Protein AF-A0AA37NYJ4-F1 (afdb_monomer)

pLDDT: mean 75.26, std 19.15, range [39.16, 95.5]

Structure (mmCIF, N/CA/C/O backbone):
data_AF-A0AA37NYJ4-F1
#
_entry.id   AF-A0AA37NYJ4-F1
#
loop_
_atom_site.group_PDB
_atom_site.id
_atom_site.type_symbol
_atom_site.label_atom_id
_atom_site.label_alt_id
_atom_site.label_comp_id
_atom_site.label_asym_id
_atom_site.label_entity_id
_atom_site.label_seq_id
_atom_site.pdbx_PDB_ins_code
_atom_site.Cartn_x
_atom_site.Cartn_y
_atom_site.Cartn_z
_atom_site.occupancy
_atom_site.B_iso_or_equiv
_atom_site.auth_seq_id
_atom_site.auth_comp_id
_atom_site.auth_asym_id
_atom_site.auth_atom_id
_atom_site.pdbx_PDB_model_num
ATOM 1 N N . MET A 1 1 ? 23.262 12.997 -16.314 1.00 51.94 1 MET A N 1
ATOM 2 C CA . MET A 1 1 ? 22.221 12.347 -15.480 1.00 51.94 1 MET A CA 1
ATOM 3 C C . MET A 1 1 ? 21.675 13.366 -14.491 1.00 51.94 1 MET A C 1
ATOM 5 O O . MET A 1 1 ? 22.466 14.098 -13.914 1.00 51.94 1 MET A O 1
ATOM 9 N N . ASN A 1 2 ? 20.353 13.44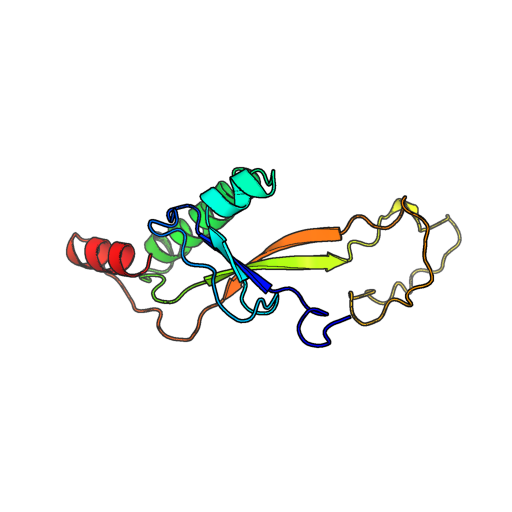4 -14.313 1.00 64.62 2 ASN A N 1
ATOM 10 C CA . ASN A 1 2 ? 19.724 14.353 -13.350 1.00 64.62 2 ASN A CA 1
ATOM 11 C C . ASN A 1 2 ? 19.997 13.866 -11.913 1.00 64.62 2 ASN A C 1
ATOM 13 O O . ASN A 1 2 ? 19.602 12.755 -11.557 1.00 64.62 2 ASN A O 1
ATOM 17 N N . GLN A 1 3 ? 20.651 14.690 -11.086 1.00 70.75 3 GLN A N 1
ATOM 18 C CA . GLN A 1 3 ? 21.013 14.352 -9.700 1.00 70.75 3 GLN A CA 1
ATOM 19 C C . GLN A 1 3 ? 19.789 14.006 -8.831 1.00 70.75 3 GLN A C 1
ATOM 21 O O . GLN A 1 3 ? 19.898 13.243 -7.865 1.00 70.75 3 GLN A O 1
ATOM 26 N N . LYS A 1 4 ? 18.603 14.521 -9.186 1.00 67.00 4 LYS A N 1
ATOM 27 C CA . LYS A 1 4 ? 17.348 14.225 -8.484 1.00 67.00 4 LYS A CA 1
ATOM 28 C C . LYS A 1 4 ? 16.942 12.748 -8.609 1.00 67.00 4 LYS A C 1
ATOM 30 O O . LYS A 1 4 ? 16.400 12.209 -7.654 1.00 67.00 4 LYS A O 1
ATOM 35 N N . ASN A 1 5 ? 17.326 12.061 -9.687 1.00 70.62 5 ASN A N 1
ATOM 36 C CA . ASN A 1 5 ? 16.879 10.696 -10.006 1.00 70.62 5 ASN A CA 1
ATOM 37 C C . ASN A 1 5 ? 17.902 9.603 -9.655 1.00 70.62 5 ASN A C 1
ATOM 39 O O . ASN A 1 5 ? 17.851 8.506 -10.201 1.00 70.62 5 ASN A O 1
ATOM 43 N N . ARG A 1 6 ? 18.855 9.895 -8.760 1.00 70.56 6 ARG A N 1
ATOM 44 C CA . ARG A 1 6 ? 19.792 8.881 -8.242 1.00 70.56 6 ARG A CA 1
ATOM 45 C C . ARG A 1 6 ? 19.153 7.911 -7.250 1.00 70.56 6 ARG A C 1
ATOM 47 O O . ARG A 1 6 ? 19.574 6.765 -7.180 1.00 70.56 6 ARG A O 1
ATOM 54 N N . ASN A 1 7 ? 18.147 8.384 -6.519 1.00 70.44 7 ASN A N 1
ATOM 55 C CA . ASN A 1 7 ? 17.373 7.591 -5.572 1.00 70.44 7 ASN A CA 1
ATOM 56 C C . ASN A 1 7 ? 15.952 7.458 -6.111 1.00 70.44 7 ASN A C 1
ATOM 58 O O . ASN A 1 7 ? 15.424 8.417 -6.681 1.00 70.44 7 ASN A O 1
ATOM 62 N N . CYS A 1 8 ? 15.365 6.279 -5.927 1.00 74.12 8 CYS A N 1
ATOM 63 C CA . CYS A 1 8 ? 14.021 5.963 -6.377 1.00 74.12 8 CYS A CA 1
ATOM 64 C C . CYS A 1 8 ? 13.147 5.612 -5.172 1.00 74.12 8 CYS A C 1
ATOM 66 O O . CYS A 1 8 ? 13.532 4.763 -4.371 1.00 74.12 8 CYS A O 1
ATOM 68 N N . LEU A 1 9 ? 12.007 6.281 -5.067 1.00 79.25 9 LEU A N 1
ATOM 69 C CA . LEU A 1 9 ? 10.918 6.034 -4.138 1.00 79.25 9 LEU A CA 1
ATOM 70 C C . LEU A 1 9 ? 9.645 6.026 -4.988 1.00 79.25 9 LEU A C 1
ATOM 72 O O . LEU A 1 9 ? 9.204 7.077 -5.469 1.00 79.25 9 LEU A O 1
ATOM 76 N N . LEU A 1 10 ? 9.134 4.826 -5.268 1.00 87.31 10 LEU A N 1
ATOM 77 C CA . LEU A 1 10 ? 7.903 4.661 -6.037 1.00 87.31 10 LEU A CA 1
ATOM 78 C C . LEU A 1 10 ? 6.763 4.343 -5.088 1.00 87.31 10 LEU A C 1
ATOM 80 O O . LEU A 1 10 ? 6.837 3.325 -4.405 1.00 87.31 10 LEU A O 1
ATOM 84 N N . ARG A 1 11 ? 5.702 5.137 -5.144 1.00 90.25 11 ARG A N 1
ATOM 85 C CA . ARG A 1 11 ? 4.509 4.953 -4.329 1.00 90.25 11 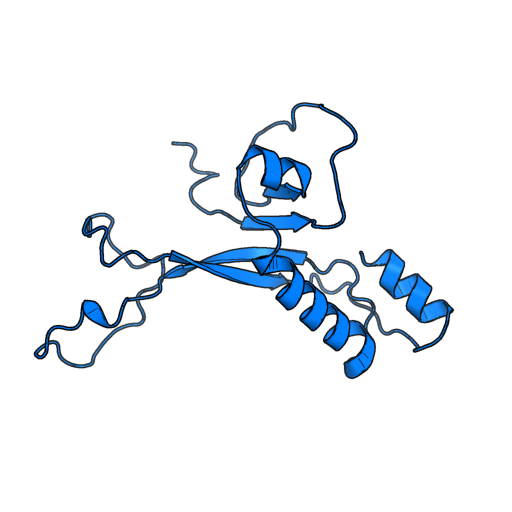ARG A CA 1
ATOM 86 C C . ARG A 1 11 ? 3.457 4.156 -5.072 1.00 90.25 11 ARG A C 1
ATOM 88 O O . ARG A 1 11 ? 3.043 4.536 -6.166 1.00 90.25 11 ARG A O 1
ATOM 95 N N . ILE A 1 12 ? 3.033 3.043 -4.498 1.00 91.88 12 ILE A N 1
ATOM 96 C CA . ILE A 1 12 ? 2.168 2.062 -5.143 1.00 91.88 12 ILE A CA 1
ATOM 97 C C . ILE A 1 12 ? 0.703 2.447 -4.954 1.00 91.88 12 ILE A C 1
ATOM 99 O O . ILE A 1 12 ? 0.224 2.577 -3.831 1.00 91.88 12 ILE A O 1
ATOM 103 N N . TYR A 1 13 ? -0.041 2.518 -6.058 1.00 91.56 13 TYR A N 1
ATOM 104 C CA . TYR A 1 13 ? -1.489 2.716 -6.034 1.00 91.56 13 TYR A CA 1
ATOM 105 C C . TYR A 1 13 ? -2.206 1.672 -6.896 1.00 91.56 13 TYR A C 1
ATOM 107 O O . TYR A 1 13 ? -2.455 1.889 -8.083 1.00 91.56 13 TYR A O 1
ATOM 115 N N . LEU A 1 14 ? -2.579 0.543 -6.286 1.00 90.81 14 LEU A N 1
ATOM 116 C CA . LEU A 1 14 ? -3.251 -0.562 -6.989 1.00 90.81 14 LEU A CA 1
ATOM 117 C C . LEU A 1 14 ? -4.727 -0.272 -7.310 1.00 90.81 14 LEU A C 1
ATOM 119 O O . LEU A 1 14 ? -5.253 -0.787 -8.292 1.00 90.81 14 LEU A O 1
ATOM 123 N N . GLY A 1 15 ? -5.390 0.575 -6.515 1.00 87.81 15 GLY A N 1
ATOM 124 C CA . GLY A 1 15 ? -6.793 0.967 -6.716 1.00 87.81 15 GLY A CA 1
ATOM 125 C C . GLY A 1 15 ? -6.995 2.197 -7.606 1.00 87.81 15 GLY A C 1
ATOM 126 O O . GLY A 1 15 ? -8.130 2.545 -7.931 1.00 87.81 15 GLY A O 1
ATOM 127 N N . ARG A 1 16 ? -5.914 2.878 -8.012 1.00 88.19 16 ARG A N 1
ATOM 128 C CA . ARG A 1 16 ? -5.984 4.128 -8.780 1.00 88.19 16 ARG A CA 1
ATOM 129 C C . ARG A 1 16 ? -5.563 3.890 -10.225 1.00 88.19 16 ARG A C 1
ATOM 131 O O . ARG A 1 16 ? -4.494 3.347 -10.496 1.00 88.19 16 ARG A O 1
ATOM 138 N N . ARG A 1 17 ? -6.381 4.384 -11.153 1.00 89.88 17 ARG A N 1
ATOM 139 C CA . ARG A 1 17 ? -6.023 4.592 -12.560 1.00 89.88 17 ARG A CA 1
ATOM 140 C C . ARG A 1 17 ? -6.108 6.081 -12.859 1.00 89.88 17 ARG A C 1
ATOM 142 O O . ARG A 1 17 ? -7.038 6.745 -12.399 1.00 89.88 17 ARG A O 1
ATOM 149 N N . ARG A 1 18 ? -5.146 6.622 -13.605 1.00 82.69 18 ARG A N 1
ATOM 150 C CA . ARG A 1 18 ? -5.211 8.030 -14.024 1.00 82.69 18 ARG A CA 1
ATOM 151 C C . ARG A 1 18 ? -6.424 8.254 -14.928 1.00 82.69 18 ARG A C 1
ATOM 153 O O . ARG A 1 18 ? -6.625 7.534 -15.898 1.00 82.69 18 ARG A O 1
ATOM 160 N N . THR A 1 19 ? -7.215 9.276 -14.616 1.00 70.69 19 THR A N 1
ATOM 161 C CA . THR A 1 19 ? -8.379 9.690 -15.418 1.00 70.69 19 THR A CA 1
ATOM 162 C C . THR A 1 19 ? -8.024 10.729 -16.483 1.00 70.69 19 THR A C 1
ATOM 164 O O . THR A 1 19 ? -8.774 10.903 -17.437 1.00 70.69 19 THR A O 1
ATOM 167 N N . ASN A 1 20 ? -6.869 11.396 -16.355 1.00 62.97 20 ASN A N 1
ATOM 168 C CA . ASN A 1 20 ? -6.410 12.446 -17.262 1.00 62.97 20 ASN A CA 1
ATOM 169 C C . ASN A 1 20 ? -5.005 12.146 -17.806 1.00 62.97 20 ASN A C 1
ATOM 171 O O . ASN A 1 20 ? -4.073 11.927 -17.037 1.00 62.97 20 ASN A O 1
ATOM 175 N N . ASN A 1 21 ? -4.827 12.269 -19.124 1.00 61.88 21 ASN A N 1
ATOM 176 C CA . ASN A 1 21 ? -3.539 12.130 -19.826 1.00 61.88 21 ASN A CA 1
ATOM 177 C C . ASN A 1 21 ? -2.642 13.379 -19.719 1.00 61.88 21 ASN A C 1
ATOM 179 O O . ASN A 1 21 ? -1.807 13.620 -20.591 1.00 61.88 21 ASN A O 1
ATOM 183 N N . ARG A 1 22 ? -2.834 14.231 -18.702 1.00 59.22 22 ARG A N 1
ATOM 184 C CA . ARG A 1 22 ? -1.969 15.405 -18.540 1.00 59.22 22 ARG A CA 1
ATOM 185 C C . ARG A 1 22 ? -0.554 14.923 -18.248 1.00 59.22 22 ARG A C 1
ATOM 187 O O . ARG A 1 22 ? -0.347 14.085 -17.376 1.00 59.22 22 ARG A O 1
ATOM 194 N N . VAL A 1 23 ? 0.399 15.460 -19.001 1.00 57.59 23 VAL A N 1
ATOM 195 C CA . VAL A 1 23 ? 1.823 15.244 -18.765 1.00 57.59 23 VAL A CA 1
ATOM 196 C C . VAL A 1 23 ? 2.125 15.825 -17.383 1.00 57.59 23 VAL A C 1
ATOM 198 O O . VAL A 1 23 ? 2.031 17.036 -17.185 1.00 57.59 23 VAL A O 1
ATOM 201 N N . GLU A 1 24 ? 2.375 14.947 -16.410 1.00 63.88 24 GLU A N 1
ATOM 202 C CA . GLU A 1 24 ? 2.931 15.319 -15.105 1.00 63.88 24 GLU A CA 1
ATOM 203 C C . GLU A 1 24 ? 4.197 16.154 -15.362 1.00 63.88 24 GLU A C 1
ATOM 205 O O . GLU A 1 24 ? 4.930 15.840 -16.294 1.00 63.88 24 GLU A O 1
ATOM 210 N N . GLY A 1 25 ? 4.400 17.242 -14.608 1.00 66.69 25 GLY A N 1
ATOM 211 C CA . GLY A 1 25 ? 5.446 18.245 -14.856 1.00 66.69 25 GLY A CA 1
ATOM 212 C C . GLY A 1 25 ? 6.884 17.710 -14.761 1.00 66.69 25 GLY A C 1
ATOM 213 O O . GLY A 1 25 ? 7.294 16.810 -15.486 1.00 66.69 25 GLY A O 1
ATOM 214 N N . ASP A 1 26 ? 7.706 18.284 -13.886 1.00 69.31 26 ASP A N 1
ATOM 215 C CA . ASP A 1 26 ? 9.085 17.812 -13.727 1.00 69.31 26 ASP A CA 1
ATOM 216 C C . ASP A 1 26 ? 9.115 16.371 -13.184 1.00 69.31 26 ASP A C 1
ATOM 218 O O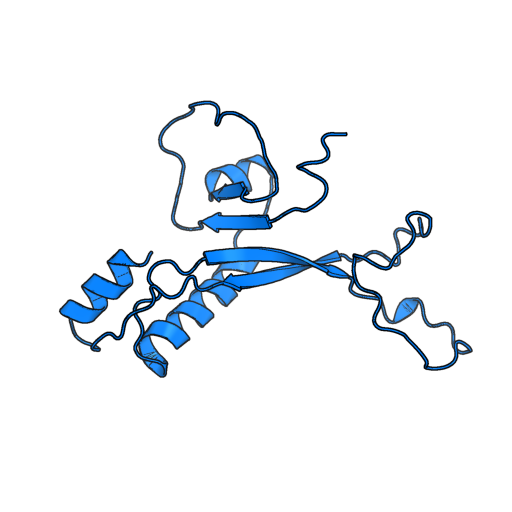 . ASP A 1 26 ? 8.794 16.112 -12.023 1.00 69.31 26 ASP A O 1
ATOM 222 N N . PHE A 1 27 ? 9.542 15.424 -14.022 1.00 73.38 27 PHE A N 1
ATOM 223 C CA . PHE A 1 27 ? 9.671 14.016 -13.654 1.00 73.38 27 PHE A CA 1
ATOM 224 C C . PHE A 1 27 ? 10.751 13.804 -12.579 1.00 73.38 27 PHE A C 1
ATOM 226 O O . PHE A 1 27 ? 11.931 14.126 -12.775 1.00 73.38 27 PHE A O 1
ATOM 233 N N . THR A 1 28 ? 10.363 13.188 -11.461 1.00 79.50 28 THR A N 1
ATOM 234 C CA . THR A 1 28 ? 11.258 12.821 -10.358 1.00 79.50 28 THR A CA 1
ATOM 235 C C . THR A 1 28 ? 10.994 11.398 -9.885 1.00 79.50 28 THR A C 1
ATOM 237 O O . THR A 1 28 ? 9.849 10.984 -9.739 1.00 79.50 28 THR A O 1
ATOM 240 N N . LEU A 1 29 ? 12.067 10.662 -9.598 1.00 75.62 29 LEU A N 1
ATOM 241 C CA . LEU A 1 29 ? 11.985 9.325 -9.011 1.00 75.62 29 LEU A CA 1
ATOM 242 C C . LEU A 1 29 ? 11.834 9.344 -7.484 1.00 75.62 29 LEU A C 1
ATOM 244 O O . LEU A 1 29 ? 11.661 8.288 -6.902 1.00 75.62 29 LEU A O 1
ATOM 248 N N . ARG A 1 30 ? 11.911 10.501 -6.812 1.00 76.56 30 ARG A N 1
ATOM 249 C CA . ARG A 1 30 ? 11.887 10.589 -5.333 1.00 76.56 30 ARG A CA 1
ATOM 250 C C . ARG A 1 30 ? 10.493 10.597 -4.696 1.00 76.56 30 ARG A C 1
ATOM 252 O O . ARG A 1 30 ? 10.414 10.688 -3.479 1.00 76.56 30 ARG A O 1
ATOM 259 N N . ASN A 1 31 ? 9.438 10.579 -5.499 1.00 79.19 31 ASN A N 1
ATOM 260 C CA . ASN A 1 31 ? 8.050 10.421 -5.063 1.00 79.19 31 ASN A CA 1
ATOM 261 C C . ASN A 1 31 ? 7.196 10.083 -6.294 1.00 79.19 31 ASN A C 1
ATOM 263 O O . ASN A 1 31 ? 6.332 10.854 -6.712 1.00 79.19 31 ASN A O 1
ATOM 267 N N . PHE A 1 32 ? 7.573 9.016 -6.996 1.00 86.06 32 PHE A N 1
ATOM 268 C CA . PHE A 1 32 ? 6.914 8.670 -8.248 1.00 86.06 32 PHE A CA 1
ATOM 269 C C . PHE A 1 32 ? 5.649 7.866 -7.960 1.00 86.06 32 PHE A C 1
ATOM 271 O O . PHE A 1 32 ? 5.733 6.721 -7.521 1.00 86.06 32 PHE A O 1
ATOM 278 N N . GLU A 1 33 ? 4.481 8.438 -8.246 1.00 89.12 33 GLU A N 1
ATOM 279 C CA . GLU A 1 33 ? 3.217 7.708 -8.146 1.00 89.12 33 GLU A CA 1
ATOM 280 C C . GLU A 1 33 ? 3.153 6.611 -9.217 1.00 89.12 33 GLU A C 1
ATOM 282 O O . GLU A 1 33 ? 3.067 6.899 -10.415 1.00 89.12 33 GLU A O 1
ATOM 287 N N . LEU A 1 34 ? 3.164 5.354 -8.785 1.00 90.31 34 LEU A N 1
ATOM 288 C CA . LEU A 1 34 ? 3.056 4.157 -9.607 1.00 90.31 34 LEU A CA 1
ATOM 289 C C . LEU A 1 34 ? 1.628 3.595 -9.511 1.00 90.31 34 LEU A C 1
ATOM 291 O O . LEU A 1 34 ? 1.324 2.708 -8.713 1.00 90.31 34 LEU A O 1
ATOM 295 N N . THR A 1 35 ? 0.742 4.154 -10.332 1.00 92.06 35 THR A N 1
ATOM 296 C CA . THR A 1 35 ? -0.650 3.712 -10.498 1.00 92.06 35 THR A CA 1
ATOM 297 C C . THR A 1 35 ? -0.751 2.450 -11.355 1.00 92.06 35 THR A C 1
ATOM 299 O O . THR A 1 35 ? 0.169 2.123 -12.109 1.00 92.06 35 THR A O 1
ATOM 302 N N . LEU A 1 36 ? -1.894 1.760 -11.294 1.00 91.50 36 LEU A N 1
ATOM 303 C CA . LEU A 1 36 ? -2.109 0.505 -12.022 1.00 91.50 36 LEU A CA 1
ATOM 304 C C . LEU A 1 36 ? -1.906 0.656 -13.543 1.00 91.50 36 LEU A C 1
ATOM 306 O O . LEU A 1 36 ? -1.269 -0.186 -14.167 1.00 91.50 36 LEU A O 1
ATOM 310 N N . ASP A 1 37 ? -2.353 1.767 -14.136 1.00 91.00 37 ASP A N 1
ATOM 311 C CA . ASP A 1 37 ? -2.130 2.054 -15.561 1.00 91.00 37 ASP A CA 1
ATOM 312 C C . ASP A 1 37 ? -0.644 2.278 -15.898 1.00 91.00 37 ASP A C 1
ATOM 314 O O . ASP A 1 37 ? -0.171 1.870 -16.957 1.00 91.00 37 ASP A O 1
ATOM 318 N N . LYS A 1 38 ? 0.130 2.886 -14.988 1.00 89.81 38 LYS A N 1
ATOM 319 C CA . LYS A 1 38 ? 1.579 3.053 -15.173 1.00 89.81 38 LYS A CA 1
ATOM 320 C C . LYS A 1 38 ? 2.300 1.711 -15.077 1.00 89.81 38 LYS A C 1
ATOM 322 O O . LYS A 1 38 ? 3.235 1.490 -15.839 1.00 89.81 38 LYS A O 1
ATOM 327 N N . MET A 1 39 ? 1.865 0.815 -14.188 1.00 91.44 39 MET A N 1
ATOM 328 C CA . MET A 1 39 ? 2.400 -0.548 -14.112 1.00 91.44 39 MET A CA 1
ATOM 329 C C . MET A 1 39 ? 2.166 -1.313 -15.419 1.00 91.44 39 MET A C 1
ATOM 331 O O . MET A 1 39 ? 3.108 -1.898 -15.944 1.00 91.44 39 MET A O 1
ATOM 335 N N . GLU A 1 40 ? 0.962 -1.222 -15.994 1.00 91.12 40 GLU A N 1
ATOM 336 C CA . GLU A 1 40 ? 0.633 -1.824 -17.295 1.00 91.12 40 GLU A CA 1
ATOM 337 C C . GLU A 1 40 ? 1.528 -1.284 -18.420 1.00 91.12 40 GLU A C 1
ATOM 339 O O . GLU A 1 40 ? 2.118 -2.062 -19.169 1.00 91.12 40 GLU A O 1
ATOM 344 N N . ILE A 1 41 ? 1.693 0.043 -18.500 1.00 90.06 41 ILE A N 1
ATOM 345 C CA . ILE A 1 41 ? 2.564 0.701 -19.491 1.00 90.06 41 ILE A CA 1
ATOM 346 C C . ILE A 1 41 ? 4.026 0.257 -19.337 1.00 90.06 41 ILE A C 1
ATOM 348 O O . ILE A 1 41 ? 4.731 0.089 -20.331 1.00 90.06 41 ILE A O 1
ATOM 352 N N . LEU A 1 42 ? 4.492 0.082 -18.099 1.00 89.19 42 LEU A N 1
ATOM 353 C CA . LEU A 1 42 ? 5.863 -0.328 -17.789 1.00 89.19 42 LEU A CA 1
ATOM 354 C C . LEU A 1 42 ? 6.073 -1.851 -17.846 1.00 89.19 42 LEU A C 1
ATOM 356 O O . LEU A 1 42 ? 7.208 -2.302 -17.692 1.00 89.19 42 LEU A O 1
ATOM 360 N N . GLY A 1 43 ? 5.015 -2.644 -18.051 1.00 89.62 43 GLY A N 1
ATOM 361 C CA . GLY A 1 43 ? 5.079 -4.108 -18.023 1.00 89.62 43 GLY A CA 1
ATOM 362 C C . GLY A 1 43 ? 5.407 -4.687 -16.641 1.00 89.62 43 GLY A C 1
ATOM 363 O O . GLY A 1 43 ? 6.015 -5.752 -16.547 1.00 89.62 43 GLY A O 1
ATOM 364 N N . VAL A 1 44 ? 5.053 -3.977 -15.567 1.00 89.38 44 VAL A N 1
ATOM 365 C CA . VAL A 1 44 ? 5.239 -4.423 -14.180 1.00 89.38 44 VAL A CA 1
ATOM 366 C C . VAL A 1 44 ? 4.000 -5.199 -13.739 1.00 89.38 44 VAL A C 1
ATOM 368 O O . VAL A 1 44 ? 2.895 -4.667 -13.778 1.00 89.38 44 VAL A O 1
ATOM 371 N N . ASP A 1 45 ? 4.183 -6.442 -13.290 1.00 89.38 45 ASP A N 1
ATOM 372 C CA . ASP A 1 45 ? 3.101 -7.241 -12.705 1.00 89.38 45 ASP A CA 1
ATOM 373 C C . ASP A 1 45 ? 2.694 -6.662 -11.333 1.00 89.38 45 ASP A C 1
ATOM 375 O O . ASP A 1 45 ? 3.550 -6.572 -10.447 1.00 89.38 45 ASP A O 1
ATOM 379 N N . PRO A 1 46 ? 1.425 -6.251 -11.131 1.00 90.56 46 PRO A N 1
ATOM 380 C CA . PRO A 1 46 ? 0.959 -5.728 -9.849 1.00 90.56 46 PRO A CA 1
ATOM 381 C C . PRO A 1 46 ? 0.764 -6.816 -8.784 1.00 90.56 46 PRO A C 1
ATOM 383 O O . PRO A 1 46 ? 0.788 -6.510 -7.590 1.00 90.56 46 PRO A O 1
ATOM 386 N N . MET A 1 47 ? 0.556 -8.076 -9.184 1.00 91.12 47 MET A N 1
ATOM 387 C CA . MET A 1 47 ? 0.123 -9.149 -8.282 1.00 91.12 47 MET A CA 1
ATOM 388 C C . MET A 1 47 ? 1.058 -9.396 -7.088 1.00 91.12 47 MET A C 1
ATOM 390 O O . MET A 1 47 ? 0.544 -9.561 -5.979 1.00 91.12 47 MET A O 1
ATOM 394 N N . PRO A 1 48 ? 2.398 -9.352 -7.232 1.00 89.38 48 PRO A N 1
ATOM 395 C CA . PRO A 1 48 ? 3.316 -9.511 -6.106 1.00 89.38 48 PRO A CA 1
ATOM 396 C C . PRO A 1 48 ? 3.165 -8.452 -5.003 1.00 89.38 48 PRO A C 1
ATOM 398 O O . PRO A 1 48 ? 3.625 -8.678 -3.886 1.00 89.38 48 PRO A O 1
ATOM 401 N N . PHE A 1 49 ? 2.546 -7.302 -5.294 1.00 89.88 49 PHE A N 1
ATOM 402 C CA . PHE A 1 49 ? 2.340 -6.222 -4.324 1.00 89.88 49 PHE A CA 1
ATOM 403 C C . PHE A 1 49 ? 0.969 -6.285 -3.642 1.00 89.88 49 PHE A C 1
ATOM 405 O O . PHE A 1 49 ? 0.796 -5.689 -2.584 1.00 89.88 49 PHE A O 1
ATOM 412 N N . VAL A 1 50 ? 0.004 -7.013 -4.215 1.00 91.75 50 VAL A N 1
ATOM 413 C CA . VAL A 1 50 ? -1.373 -7.086 -3.697 1.00 91.75 50 VAL A CA 1
ATOM 414 C C . VAL A 1 50 ? -1.398 -7.699 -2.301 1.00 91.75 50 VAL A C 1
ATOM 416 O O . VAL A 1 50 ? -1.912 -7.084 -1.371 1.00 91.75 50 VAL A O 1
ATOM 419 N N . THR A 1 51 ? -0.825 -8.895 -2.147 1.00 91.31 51 THR A N 1
ATOM 420 C CA . THR A 1 51 ? -0.817 -9.631 -0.876 1.00 91.31 51 THR A CA 1
ATOM 421 C C . THR A 1 51 ? -0.188 -8.836 0.273 1.00 91.31 51 THR A C 1
ATOM 423 O O . THR A 1 51 ? -0.886 -8.639 1.263 1.00 91.31 51 THR A O 1
ATOM 426 N N . PRO A 1 52 ? 1.052 -8.313 0.174 1.00 91.69 52 PRO A N 1
ATOM 427 C CA . PRO A 1 52 ? 1.661 -7.597 1.296 1.00 91.69 52 PRO A CA 1
ATOM 428 C C . PRO A 1 52 ? 0.907 -6.314 1.676 1.00 91.69 52 PRO A C 1
ATOM 430 O O . PRO A 1 52 ? 0.816 -5.995 2.859 1.00 91.69 52 PRO A O 1
ATOM 433 N N . ILE A 1 53 ? 0.334 -5.591 0.705 1.00 93.06 53 ILE A N 1
ATOM 434 C CA . ILE A 1 53 ? -0.484 -4.399 0.985 1.00 93.06 53 ILE A CA 1
ATOM 435 C C . ILE A 1 53 ? -1.782 -4.801 1.698 1.00 93.06 53 ILE A C 1
ATOM 437 O O . ILE A 1 53 ? -2.147 -4.195 2.704 1.00 93.06 53 ILE A O 1
ATOM 441 N N . ALA A 1 54 ? -2.463 -5.842 1.211 1.00 92.81 54 ALA A N 1
ATOM 442 C CA . ALA A 1 54 ? -3.708 -6.324 1.803 1.00 92.81 54 ALA A CA 1
ATOM 443 C C . ALA A 1 54 ? -3.505 -6.861 3.228 1.00 92.81 54 ALA A C 1
ATOM 445 O O . ALA A 1 54 ? -4.294 -6.545 4.116 1.00 92.81 54 ALA A O 1
ATOM 446 N N . GLU A 1 55 ? -2.442 -7.634 3.463 1.00 94.81 55 GLU A N 1
ATOM 447 C CA . GLU A 1 55 ? -2.086 -8.145 4.791 1.00 94.81 55 GLU A CA 1
ATOM 448 C C . GLU A 1 55 ? -1.773 -7.006 5.765 1.00 94.81 55 GLU A C 1
ATOM 450 O O . GLU A 1 55 ? -2.281 -7.004 6.887 1.00 94.81 55 GLU A O 1
ATOM 455 N N . ALA A 1 56 ? -0.998 -6.006 5.333 1.00 93.88 56 ALA A N 1
ATOM 456 C CA . ALA A 1 56 ? -0.694 -4.845 6.159 1.00 93.88 56 ALA A CA 1
ATOM 457 C C . ALA A 1 56 ? -1.966 -4.075 6.547 1.00 93.88 56 ALA A C 1
ATOM 459 O O . ALA A 1 56 ? -2.174 -3.799 7.727 1.00 93.88 56 ALA A O 1
ATOM 460 N N . LEU A 1 57 ? -2.854 -3.792 5.586 1.00 93.50 57 LEU A N 1
ATOM 461 C CA . LEU A 1 57 ? -4.131 -3.122 5.854 1.00 93.50 57 LEU A CA 1
ATOM 462 C C . LEU A 1 57 ? -5.043 -3.956 6.763 1.00 93.50 57 LEU A C 1
ATOM 464 O O . LEU A 1 57 ? -5.682 -3.408 7.660 1.00 93.50 57 LEU A O 1
ATOM 468 N N . ALA A 1 58 ? -5.076 -5.280 6.589 1.00 94.75 58 ALA A N 1
ATOM 469 C CA . ALA A 1 58 ? -5.839 -6.167 7.460 1.00 94.75 58 ALA A CA 1
ATOM 470 C C . ALA A 1 58 ? -5.347 -6.083 8.912 1.00 94.75 58 ALA A C 1
ATOM 472 O O . ALA A 1 58 ? -6.156 -5.899 9.820 1.00 94.75 58 ALA A O 1
ATOM 473 N N . VAL A 1 59 ? -4.029 -6.137 9.136 1.00 94.88 59 VAL A N 1
ATOM 474 C CA . VAL A 1 59 ? -3.436 -5.967 10.473 1.00 94.88 59 VAL A CA 1
ATOM 475 C C . VAL A 1 59 ? -3.752 -4.580 11.039 1.00 94.88 59 VAL A C 1
ATOM 477 O O . VAL A 1 59 ? -4.161 -4.473 12.194 1.00 94.88 59 VAL A O 1
ATOM 480 N N . MET A 1 60 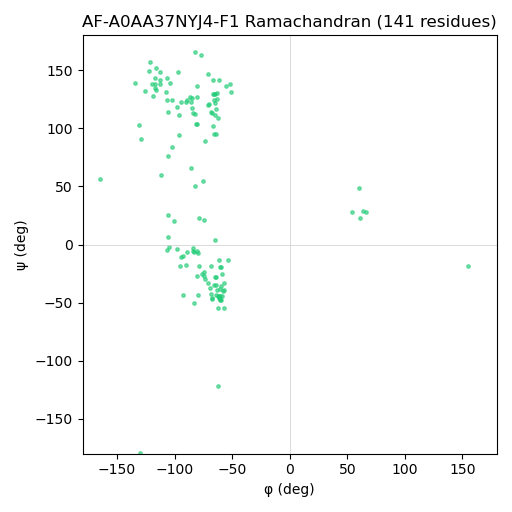? -3.618 -3.518 10.238 1.00 93.50 60 MET A N 1
ATOM 481 C CA . MET A 1 60 ? -3.905 -2.155 10.692 1.00 93.50 60 MET A CA 1
ATOM 482 C C . MET A 1 60 ? -5.366 -1.973 11.117 1.00 93.50 60 MET A C 1
ATOM 484 O O . MET A 1 60 ? -5.645 -1.410 12.173 1.00 93.50 60 MET A O 1
ATOM 488 N N . HIS A 1 61 ? -6.312 -2.466 10.323 1.00 94.75 61 HIS A N 1
ATOM 489 C CA . HIS A 1 61 ? -7.728 -2.259 10.600 1.00 94.75 61 HIS A CA 1
ATOM 490 C C . HIS A 1 61 ? -8.275 -3.206 11.677 1.00 94.75 61 HIS A C 1
ATOM 492 O O . HIS A 1 61 ? -9.011 -2.751 12.551 1.00 94.75 61 HIS A O 1
ATOM 498 N N . TRP A 1 62 ? -7.931 -4.500 11.636 1.00 93.56 62 TRP A N 1
ATOM 499 C CA . TRP A 1 62 ? -8.526 -5.510 12.525 1.00 93.56 62 TRP A CA 1
ATOM 500 C C . TRP A 1 62 ? -7.744 -5.744 13.810 1.00 93.56 62 TRP A C 1
ATOM 502 O O . TRP A 1 62 ? -8.356 -5.856 14.868 1.00 93.56 62 TRP A O 1
ATOM 512 N N . GLU A 1 63 ? -6.418 -5.833 13.738 1.00 93.62 63 GLU A N 1
ATOM 513 C CA . GLU A 1 63 ? -5.617 -6.156 14.922 1.00 93.62 63 GLU A CA 1
ATOM 514 C C . GLU A 1 63 ? -5.358 -4.890 15.742 1.00 93.62 63 GLU A C 1
ATOM 516 O O . GLU A 1 63 ? -5.632 -4.827 16.942 1.00 93.62 63 GLU A O 1
ATOM 521 N N . THR A 1 64 ? -4.884 -3.828 15.088 1.00 93.56 64 THR A N 1
ATOM 522 C CA . THR A 1 64 ? -4.444 -2.614 15.790 1.00 93.56 64 THR A CA 1
ATOM 523 C C . THR A 1 64 ? -5.527 -1.541 15.901 1.00 93.56 64 THR A C 1
ATOM 525 O O . THR A 1 64 ? -5.378 -0.622 16.707 1.00 93.56 64 THR A O 1
ATOM 528 N N . HIS A 1 65 ? -6.647 -1.697 15.187 1.00 95.25 65 HIS A N 1
ATOM 529 C CA . HIS A 1 65 ? -7.796 -0.787 15.212 1.00 95.25 65 HIS A CA 1
ATOM 530 C C . HIS A 1 65 ? -7.446 0.642 14.766 1.00 95.25 65 HIS A C 1
ATOM 532 O O . HIS A 1 65 ? -7.825 1.621 15.416 1.00 95.25 65 HIS A O 1
ATOM 538 N N . TYR A 1 66 ? -6.747 0.766 13.639 1.00 95.19 66 TYR A N 1
ATOM 539 C CA . TYR A 1 66 ? -6.352 2.033 13.024 1.00 95.19 66 TYR A CA 1
ATOM 540 C C . TYR A 1 66 ? -6.869 2.181 11.580 1.00 95.19 66 TYR A C 1
ATOM 542 O O . TYR A 1 66 ? -7.026 1.195 10.864 1.00 95.19 66 TYR A O 1
ATOM 550 N N . ASP A 1 67 ? -7.141 3.413 11.134 1.00 93.38 67 ASP A N 1
ATOM 551 C CA . ASP A 1 67 ? -7.706 3.726 9.803 1.00 93.38 67 ASP A CA 1
ATOM 552 C C . ASP A 1 67 ? -6.699 3.705 8.648 1.00 93.38 67 ASP A C 1
ATOM 554 O O . ASP A 1 67 ? -7.120 3.821 7.501 1.00 93.38 67 ASP A O 1
ATOM 558 N N . ALA A 1 68 ? -5.401 3.567 8.932 1.00 91.62 68 ALA A N 1
ATOM 559 C CA . ALA A 1 68 ? -4.330 3.687 7.939 1.00 91.62 68 ALA A CA 1
ATOM 560 C C . ALA A 1 68 ? -4.366 5.013 7.142 1.00 91.62 68 ALA A C 1
ATOM 562 O O . ALA A 1 68 ? -3.926 5.064 5.994 1.00 91.62 68 ALA A O 1
ATOM 563 N N . PHE A 1 69 ? -4.891 6.092 7.733 1.00 91.25 69 PHE A N 1
ATOM 564 C CA . PHE A 1 69 ? -4.973 7.388 7.067 1.00 91.25 69 PHE A CA 1
ATOM 565 C C . PHE A 1 69 ? -3.575 7.968 6.795 1.00 91.25 69 PHE A C 1
ATOM 567 O O . PHE A 1 69 ? -2.750 8.050 7.702 1.00 91.25 69 PHE A O 1
ATOM 574 N N . ASP A 1 70 ? -3.336 8.384 5.545 1.00 88.38 70 ASP A N 1
ATOM 575 C CA . ASP A 1 70 ? -2.045 8.898 5.044 1.00 88.38 70 ASP A CA 1
ATOM 576 C C . ASP A 1 70 ? -0.881 7.888 5.122 1.00 88.38 70 ASP A C 1
ATOM 578 O O . ASP A 1 70 ? 0.286 8.271 5.143 1.00 88.38 70 ASP A O 1
ATOM 582 N N . VAL A 1 71 ? -1.184 6.585 5.161 1.00 90.50 71 VAL A N 1
ATOM 583 C CA . VAL A 1 71 ? -0.172 5.529 5.032 1.00 90.50 71 VAL A CA 1
ATOM 584 C C . VAL A 1 71 ? 0.187 5.319 3.570 1.00 90.50 71 VAL A C 1
ATOM 586 O O . VAL A 1 71 ? -0.680 5.212 2.701 1.00 90.50 71 VAL A O 1
ATOM 589 N N . GLU A 1 72 ? 1.481 5.186 3.301 1.00 90.50 72 GLU A N 1
ATOM 590 C CA . GLU A 1 72 ? 2.008 5.021 1.953 1.00 90.50 72 GLU A CA 1
ATOM 591 C C . GLU A 1 72 ? 2.765 3.704 1.805 1.00 90.50 72 GLU A C 1
ATOM 593 O O . GLU A 1 72 ? 3.535 3.298 2.678 1.00 90.50 72 GLU A O 1
ATOM 598 N N . PHE A 1 73 ? 2.546 3.039 0.670 1.00 91.81 73 PHE A N 1
ATOM 599 C CA . PHE A 1 73 ? 3.246 1.816 0.305 1.00 91.81 73 PHE A CA 1
ATOM 600 C C . PHE A 1 73 ? 4.263 2.108 -0.787 1.00 91.81 73 PHE A C 1
ATOM 602 O O . PHE A 1 73 ? 3.883 2.412 -1.918 1.00 91.81 73 PHE A O 1
ATOM 609 N N . ASP A 1 74 ? 5.544 1.967 -0.467 1.00 90.38 74 ASP A N 1
ATOM 610 C CA . ASP A 1 74 ? 6.637 2.335 -1.358 1.00 90.38 74 ASP A CA 1
ATOM 611 C C . ASP A 1 74 ? 7.497 1.140 -1.775 1.00 90.38 74 ASP A C 1
ATOM 613 O O . ASP A 1 74 ? 7.798 0.244 -0.986 1.00 90.38 74 ASP A O 1
ATOM 617 N N . LEU A 1 75 ? 7.965 1.142 -3.023 1.00 87.50 75 LEU A N 1
ATOM 618 C CA . LEU A 1 75 ? 8.968 0.192 -3.495 1.00 87.50 75 LEU A CA 1
ATOM 619 C C . LEU A 1 75 ? 10.370 0.693 -3.158 1.00 87.50 75 LEU A C 1
ATOM 621 O O . LEU A 1 75 ? 10.842 1.699 -3.693 1.00 87.50 75 LEU A O 1
ATOM 625 N N . GLY A 1 76 ? 11.068 -0.080 -2.332 1.00 76.44 76 GLY A N 1
ATOM 626 C CA . GLY A 1 76 ? 12.474 0.129 -2.013 1.00 76.44 76 GLY A CA 1
ATOM 627 C C . GLY A 1 76 ? 13.320 -1.039 -2.501 1.00 76.44 76 GLY A C 1
ATOM 628 O O . GLY A 1 76 ? 12.996 -2.202 -2.258 1.00 76.44 76 GLY A O 1
ATOM 629 N N . SER A 1 77 ? 14.441 -0.751 -3.165 1.00 71.00 77 SER A N 1
ATOM 630 C CA . SER A 1 77 ? 15.429 -1.783 -3.478 1.00 71.00 77 SER A CA 1
ATOM 631 C C . SER A 1 77 ? 16.392 -1.960 -2.309 1.00 71.00 77 SER A C 1
ATOM 633 O O . SER A 1 77 ? 17.089 -1.011 -1.946 1.00 71.00 77 SER A O 1
ATOM 635 N N . SER A 1 78 ? 16.485 -3.174 -1.774 1.00 58.22 78 SER A N 1
ATOM 636 C CA . SER A 1 78 ? 17.564 -3.551 -0.860 1.00 58.22 78 SER A CA 1
ATOM 637 C C . SER A 1 78 ? 18.575 -4.431 -1.606 1.00 58.22 78 SER A C 1
ATOM 639 O O . SER A 1 78 ? 18.166 -5.288 -2.405 1.00 58.22 78 SER A O 1
ATOM 641 N N . PRO A 1 79 ? 19.892 -4.257 -1.405 1.00 55.06 79 PRO A N 1
ATOM 642 C CA . PRO A 1 79 ? 20.860 -5.197 -1.938 1.00 55.06 79 PRO A CA 1
ATOM 643 C C . PRO A 1 79 ? 20.640 -6.532 -1.241 1.00 55.06 79 PRO A C 1
ATOM 645 O O . PRO A 1 79 ? 20.743 -6.636 -0.023 1.00 55.06 79 PRO A O 1
ATOM 648 N N . LYS A 1 80 ? 20.357 -7.578 -2.014 1.00 50.19 80 LYS A N 1
ATOM 649 C CA . LYS A 1 80 ? 20.567 -8.938 -1.531 1.00 50.19 80 LYS A CA 1
ATOM 650 C C . LYS A 1 80 ? 21.923 -9.391 -2.043 1.00 50.19 80 LYS A C 1
ATOM 652 O O . LYS A 1 80 ? 22.100 -9.589 -3.245 1.00 50.19 80 LYS A O 1
ATOM 657 N N . THR A 1 81 ? 22.881 -9.562 -1.137 1.00 45.25 81 THR A N 1
ATOM 658 C CA . THR A 1 81 ? 24.086 -10.335 -1.438 1.00 45.25 81 THR A CA 1
ATOM 659 C C . THR A 1 81 ? 23.638 -11.767 -1.701 1.00 45.25 81 THR A C 1
ATOM 661 O O . THR A 1 81 ? 23.055 -12.414 -0.832 1.00 45.25 81 THR A O 1
ATOM 664 N N . ARG A 1 82 ? 23.843 -12.275 -2.919 1.00 44.03 82 ARG A N 1
ATOM 665 C CA . ARG A 1 82 ? 23.604 -13.695 -3.186 1.00 44.03 82 ARG A CA 1
ATOM 666 C C . ARG A 1 82 ? 24.627 -14.518 -2.406 1.00 44.03 82 ARG A C 1
ATOM 668 O O . ARG A 1 82 ? 25.825 -14.342 -2.595 1.00 44.03 82 ARG A O 1
ATOM 675 N N . THR A 1 83 ? 24.147 -15.515 -1.666 1.00 44.47 83 THR A N 1
ATOM 676 C CA . THR A 1 83 ? 24.937 -16.566 -0.992 1.00 44.47 83 THR A CA 1
ATOM 677 C C . THR A 1 83 ? 25.890 -17.317 -1.938 1.00 44.47 83 THR A C 1
ATOM 679 O O . THR A 1 83 ? 26.779 -18.022 -1.489 1.00 44.47 83 THR A O 1
ATOM 682 N N . ARG A 1 84 ? 25.738 -17.169 -3.263 1.00 41.00 84 ARG A N 1
ATOM 683 C CA . ARG A 1 84 ? 26.605 -17.782 -4.285 1.00 41.00 84 ARG A CA 1
ATOM 684 C C . ARG A 1 84 ? 27.924 -17.052 -4.553 1.00 41.00 84 ARG A C 1
ATOM 686 O O . ARG A 1 84 ? 28.697 -17.552 -5.362 1.00 41.00 84 ARG A O 1
ATOM 693 N N . CYS A 1 85 ? 28.153 -15.888 -3.951 1.00 42.62 85 CYS A N 1
ATOM 694 C CA . CYS A 1 85 ? 29.402 -15.141 -4.125 1.00 42.62 85 CYS A CA 1
ATOM 695 C C . CYS A 1 85 ? 30.395 -15.371 -2.970 1.00 42.62 85 CYS A C 1
ATOM 697 O O . CYS A 1 85 ? 31.512 -14.891 -3.069 1.00 42.62 85 CYS A O 1
ATOM 699 N N . VAL A 1 86 ? 30.017 -16.133 -1.931 1.00 45.69 86 VAL A N 1
ATOM 700 C CA . VAL A 1 86 ? 30.961 -16.654 -0.932 1.00 45.69 86 VAL A CA 1
ATOM 701 C C . VAL A 1 86 ? 31.606 -17.888 -1.546 1.00 45.69 86 VAL A C 1
ATOM 703 O O . VAL A 1 86 ? 30.957 -18.933 -1.670 1.00 45.69 86 VAL A O 1
ATOM 706 N N . GLN A 1 87 ? 32.848 -17.764 -2.006 1.00 47.09 87 GLN A N 1
ATOM 707 C CA . GLN A 1 87 ? 33.628 -18.966 -2.274 1.00 47.09 87 GLN A CA 1
ATOM 708 C C . GLN A 1 87 ? 33.993 -19.595 -0.921 1.00 47.09 87 GLN A C 1
ATOM 710 O O . GLN A 1 87 ? 34.147 -18.871 0.065 1.00 47.09 87 GLN A O 1
ATOM 715 N N . PRO A 1 88 ? 34.081 -20.932 -0.817 1.00 39.16 88 PRO A N 1
ATOM 716 C CA . PRO A 1 88 ? 34.528 -21.571 0.416 1.00 39.16 88 PRO A CA 1
ATOM 717 C C . PRO A 1 88 ? 35.987 -21.157 0.672 1.00 39.16 88 PRO A C 1
ATOM 719 O O . PRO A 1 88 ? 36.905 -21.723 0.086 1.00 39.16 88 PRO A O 1
ATOM 722 N N . GLY A 1 89 ? 36.172 -20.113 1.483 1.00 50.75 89 GLY A N 1
ATOM 723 C CA . GLY A 1 89 ? 37.453 -19.446 1.725 1.00 50.75 89 GLY A CA 1
ATOM 724 C C . GLY A 1 89 ? 37.336 -17.980 2.161 1.00 50.75 89 GLY A C 1
ATOM 725 O O . GLY A 1 89 ? 38.283 -17.469 2.749 1.00 50.75 89 GLY A O 1
ATOM 726 N N . ASP A 1 90 ? 36.197 -17.320 1.927 1.00 51.44 90 ASP A N 1
ATOM 727 C CA . ASP A 1 90 ? 36.007 -15.925 2.341 1.00 51.44 90 ASP A CA 1
ATOM 728 C C . ASP A 1 90 ? 35.595 -15.856 3.821 1.00 51.44 90 ASP A C 1
ATOM 730 O O . ASP A 1 90 ? 34.517 -16.318 4.209 1.00 51.44 90 ASP A O 1
ATOM 734 N N . ASP A 1 91 ? 36.489 -15.313 4.650 1.00 46.97 91 ASP A N 1
ATOM 735 C CA . ASP A 1 91 ? 36.316 -15.162 6.094 1.00 46.97 91 ASP A CA 1
ATOM 736 C C . ASP A 1 91 ? 35.028 -14.388 6.422 1.00 46.97 91 ASP A C 1
ATOM 738 O O . ASP A 1 91 ? 34.682 -13.385 5.791 1.00 46.97 91 ASP A O 1
ATOM 742 N N . ALA A 1 92 ? 34.295 -14.877 7.421 1.00 47.69 92 ALA A N 1
ATOM 743 C CA . ALA A 1 92 ? 32.941 -14.457 7.771 1.00 47.69 92 ALA A CA 1
ATOM 744 C C . ALA A 1 92 ? 32.875 -13.090 8.488 1.00 47.69 92 ALA A C 1
ATOM 746 O O . ALA A 1 92 ? 32.263 -12.962 9.547 1.00 47.69 92 ALA A O 1
ATOM 747 N N . SER A 1 93 ? 33.448 -12.046 7.893 1.00 46.75 93 SER A N 1
ATOM 748 C CA . SER A 1 93 ? 33.180 -10.645 8.232 1.00 46.75 93 SER A CA 1
ATOM 749 C C . SER A 1 93 ? 32.455 -9.970 7.069 1.00 46.75 93 SER A C 1
ATOM 751 O O . SER A 1 93 ? 32.950 -9.025 6.457 1.00 46.75 93 SER A O 1
ATOM 753 N N . VAL A 1 94 ? 31.280 -10.491 6.708 1.00 50.66 94 VAL A N 1
ATOM 754 C CA . VAL A 1 94 ? 30.423 -9.841 5.712 1.00 50.66 94 VAL A CA 1
ATOM 755 C C . VAL A 1 94 ? 29.804 -8.615 6.378 1.00 50.66 94 VAL A C 1
ATOM 757 O O . VAL A 1 94 ? 28.731 -8.700 6.978 1.00 50.66 94 VAL A O 1
ATOM 760 N N . GLU A 1 95 ? 30.485 -7.469 6.297 1.00 47.94 95 GLU A N 1
ATOM 761 C CA . GLU A 1 95 ? 29.825 -6.183 6.507 1.00 47.94 95 GLU A CA 1
ATOM 762 C C . GLU A 1 95 ? 28.581 -6.145 5.618 1.00 47.94 95 GLU A C 1
ATOM 764 O O . GLU A 1 95 ? 28.615 -6.502 4.435 1.00 47.94 95 GLU A O 1
ATOM 769 N N . MET A 1 96 ? 27.450 -5.766 6.207 1.00 44.78 96 MET A N 1
ATOM 770 C CA . MET A 1 96 ? 26.170 -5.757 5.518 1.00 44.78 96 MET A CA 1
ATOM 771 C C . MET A 1 96 ? 26.228 -4.704 4.401 1.00 44.78 96 MET A C 1
ATOM 773 O O . MET A 1 96 ? 26.042 -3.511 4.632 1.00 44.78 96 MET A O 1
ATOM 777 N N . ALA A 1 97 ? 26.545 -5.139 3.181 1.00 47.44 97 ALA A N 1
ATOM 778 C CA . ALA A 1 97 ? 26.690 -4.255 2.035 1.00 47.44 97 ALA A 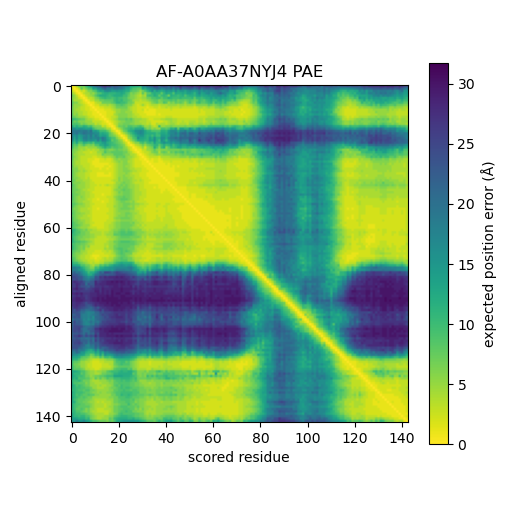CA 1
ATOM 779 C C . ALA A 1 97 ? 25.325 -3.647 1.679 1.00 47.44 97 ALA A C 1
ATOM 781 O O . ALA A 1 97 ? 24.470 -4.300 1.079 1.00 47.44 97 ALA A O 1
ATOM 782 N N . THR A 1 98 ? 25.113 -2.388 2.065 1.00 47.28 98 THR A N 1
ATOM 783 C CA . THR A 1 98 ? 23.940 -1.600 1.668 1.00 47.28 98 THR A CA 1
ATOM 784 C C . THR A 1 98 ? 24.149 -0.992 0.278 1.00 47.28 98 THR A C 1
ATOM 786 O O . THR A 1 98 ? 25.265 -0.938 -0.240 1.00 47.28 98 THR A O 1
ATOM 789 N N . THR A 1 99 ? 23.076 -0.502 -0.352 1.00 44.88 99 THR A N 1
ATOM 790 C CA . THR A 1 99 ? 23.131 0.106 -1.697 1.00 44.88 99 THR A CA 1
ATOM 791 C C . THR A 1 99 ? 24.054 1.325 -1.737 1.00 44.88 99 THR A C 1
ATOM 793 O O . THR A 1 99 ? 24.503 1.717 -2.809 1.00 44.88 99 THR A O 1
ATOM 796 N N . TRP A 1 100 ? 24.335 1.901 -0.567 1.00 40.44 100 TRP A N 1
ATOM 797 C CA . TRP A 1 100 ? 25.167 3.076 -0.354 1.00 40.44 100 TRP A CA 1
ATOM 798 C C . TRP A 1 100 ? 26.668 2.772 -0.355 1.00 40.44 100 TRP A C 1
ATOM 800 O O . TRP A 1 100 ? 27.447 3.636 -0.741 1.00 40.44 100 TRP A O 1
ATOM 810 N N . ASN A 1 101 ? 27.063 1.548 0.015 1.00 48.84 101 ASN A N 1
ATO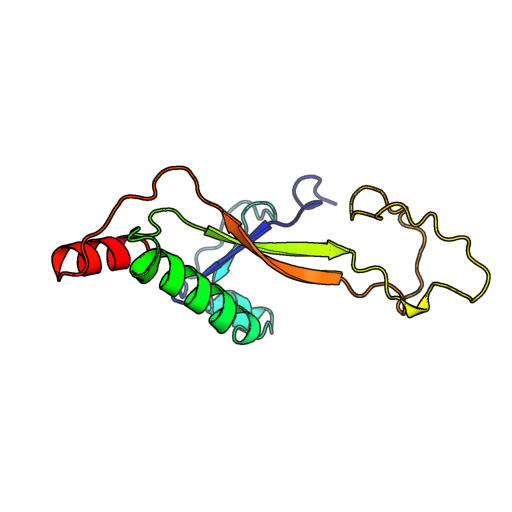M 811 C CA . ASN A 1 101 ? 28.464 1.191 0.267 1.00 48.84 101 ASN A CA 1
ATOM 812 C C . ASN A 1 101 ? 29.090 0.333 -0.846 1.00 48.84 101 ASN A C 1
ATOM 814 O O . ASN A 1 101 ? 30.206 -0.151 -0.687 1.00 48.84 101 ASN A O 1
ATOM 818 N N . ARG A 1 102 ? 28.390 0.103 -1.967 1.00 47.59 102 ARG A N 1
ATOM 819 C CA . ARG A 1 102 ? 28.902 -0.742 -3.058 1.00 47.59 102 ARG A CA 1
ATOM 820 C C . ARG A 1 102 ? 29.511 0.110 -4.172 1.00 47.59 102 ARG A C 1
ATOM 822 O O . ARG A 1 102 ? 28.808 0.891 -4.813 1.00 47.59 102 ARG A O 1
ATOM 829 N N . GLU A 1 103 ? 30.807 -0.068 -4.423 1.00 44.84 103 GLU A N 1
ATOM 830 C CA . GLU A 1 103 ? 31.486 0.543 -5.568 1.00 44.84 103 GLU A CA 1
ATOM 831 C C . GLU A 1 103 ? 30.873 0.065 -6.896 1.00 44.84 103 GLU A C 1
ATOM 833 O O . GLU A 1 103 ? 30.513 -1.102 -7.064 1.00 44.84 103 GLU A O 1
ATOM 838 N N . LEU A 1 104 ? 30.764 0.981 -7.863 1.00 44.09 104 LEU A N 1
ATOM 839 C CA . LEU A 1 104 ? 30.106 0.789 -9.165 1.00 44.09 104 LEU A CA 1
ATOM 840 C C . LEU A 1 104 ? 30.786 -0.244 -10.098 1.00 44.09 104 LEU A C 1
ATOM 842 O O . LEU A 1 104 ? 30.364 -0.387 -11.243 1.00 44.09 104 LEU A O 1
ATOM 846 N N . GLY A 1 105 ? 31.843 -0.926 -9.650 1.00 44.12 105 GLY A N 1
ATOM 847 C CA . GLY A 1 105 ? 32.712 -1.765 -10.483 1.00 44.12 105 GLY A CA 1
ATOM 848 C C . GLY A 1 105 ? 32.337 -3.246 -10.561 1.00 44.12 105 GLY A C 1
ATOM 849 O O . GLY A 1 105 ? 32.885 -3.968 -11.392 1.00 44.12 105 GLY A O 1
ATOM 850 N N . ASP A 1 106 ? 31.402 -3.712 -9.735 1.00 46.19 106 ASP A N 1
ATOM 851 C CA . ASP A 1 106 ? 31.106 -5.140 -9.597 1.00 46.19 106 ASP A CA 1
ATOM 852 C C . ASP A 1 106 ? 30.093 -5.606 -10.665 1.00 46.19 106 ASP A C 1
ATOM 854 O O . ASP A 1 106 ? 28.937 -5.942 -10.403 1.00 46.19 106 ASP A O 1
ATOM 858 N N . ASN A 1 107 ? 30.534 -5.558 -11.926 1.00 46.31 107 ASN A N 1
ATOM 859 C CA . ASN A 1 107 ? 29.748 -5.787 -13.143 1.00 46.31 107 ASN A CA 1
ATOM 860 C C . ASN A 1 107 ? 29.401 -7.262 -13.402 1.00 46.31 107 ASN A C 1
ATOM 862 O O . ASN A 1 107 ? 29.113 -7.629 -14.538 1.00 46.31 107 ASN A O 1
ATOM 866 N N . ASN A 1 108 ? 29.434 -8.133 -12.390 1.00 46.12 108 ASN A N 1
ATOM 867 C CA . ASN A 1 108 ? 29.017 -9.519 -12.567 1.00 46.12 108 ASN A CA 1
ATOM 868 C C . ASN A 1 108 ? 27.479 -9.613 -12.478 1.00 46.12 108 ASN A C 1
ATOM 870 O O . ASN A 1 108 ? 26.926 -9.606 -11.370 1.00 46.12 108 ASN A O 1
ATOM 874 N N . PRO A 1 109 ? 26.752 -9.767 -13.606 1.00 46.12 109 PRO A N 1
ATOM 875 C CA . PRO A 1 109 ? 25.288 -9.804 -13.615 1.00 46.12 109 PRO A CA 1
ATOM 876 C C . PRO A 1 109 ? 24.710 -10.979 -12.806 1.00 46.12 109 PRO A C 1
ATOM 878 O O . PRO A 1 109 ? 23.522 -10.989 -12.493 1.00 46.12 109 PRO A O 1
ATOM 881 N N . LYS A 1 110 ? 25.532 -11.969 -12.417 1.00 44.62 110 LYS A N 1
ATOM 882 C CA . LYS A 1 110 ? 25.102 -13.114 -11.599 1.00 44.62 110 LYS A CA 1
ATOM 883 C C . LYS A 1 110 ? 24.973 -12.810 -10.097 1.00 44.62 110 LYS A C 1
ATOM 885 O O . LYS A 1 110 ? 24.278 -13.574 -9.418 1.00 44.62 110 LYS A O 1
ATOM 890 N N . CYS A 1 111 ? 25.584 -11.732 -9.588 1.00 42.00 111 CYS A N 1
ATOM 891 C CA . CYS A 1 111 ? 25.588 -11.380 -8.154 1.00 42.00 111 CYS A CA 1
ATOM 892 C C . CYS A 1 111 ? 24.650 -10.201 -7.796 1.00 42.00 111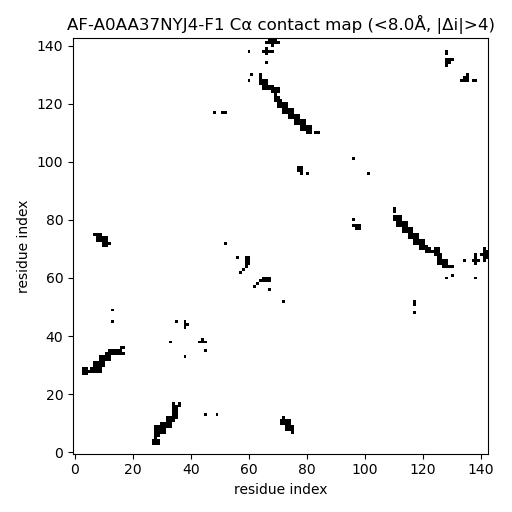 CYS A C 1
ATOM 894 O O . CYS A 1 111 ? 24.501 -9.859 -6.624 1.00 42.00 111 CYS A O 1
ATOM 896 N N . LEU A 1 112 ? 23.983 -9.593 -8.785 1.00 49.22 112 LEU A N 1
ATOM 897 C CA . LEU A 1 112 ? 23.076 -8.452 -8.612 1.00 49.22 112 LEU A CA 1
ATOM 898 C C . LEU A 1 112 ? 21.614 -8.891 -8.747 1.00 49.22 112 LEU A C 1
ATOM 900 O O . LEU A 1 112 ? 20.962 -8.636 -9.755 1.00 49.22 112 LEU A O 1
ATOM 904 N N . GLN A 1 113 ? 21.074 -9.540 -7.717 1.00 50.25 113 GLN A N 1
ATOM 905 C CA . GLN A 1 113 ? 19.623 -9.645 -7.578 1.00 50.25 113 GLN A CA 1
ATOM 906 C C . GLN A 1 113 ? 19.172 -8.522 -6.641 1.00 50.25 113 GLN A C 1
ATOM 908 O O . GLN A 1 113 ? 19.242 -8.653 -5.421 1.00 50.25 113 GLN A O 1
ATOM 913 N N . ARG A 1 114 ? 18.763 -7.379 -7.205 1.00 55.69 114 ARG A N 1
ATOM 914 C CA . ARG A 1 114 ? 18.102 -6.333 -6.413 1.00 55.69 114 ARG A CA 1
ATOM 915 C C . ARG A 1 114 ? 16.746 -6.882 -5.993 1.00 55.69 114 ARG A C 1
ATOM 917 O O . ARG A 1 114 ? 15.909 -7.151 -6.849 1.00 55.69 114 ARG A O 1
ATOM 924 N N . ALA A 1 115 ? 16.551 -7.098 -4.697 1.00 58.69 115 ALA A N 1
ATOM 925 C CA . ALA A 1 115 ? 15.219 -7.388 -4.200 1.00 58.69 115 ALA A CA 1
ATOM 926 C C . ALA A 1 115 ? 14.471 -6.073 -4.066 1.00 58.69 115 ALA A C 1
ATOM 928 O O . ALA A 1 115 ? 14.961 -5.137 -3.433 1.00 58.69 115 ALA A O 1
ATOM 929 N N . VAL A 1 116 ? 13.300 -6.019 -4.682 1.00 70.69 116 VAL A N 1
ATOM 930 C CA . VAL A 1 116 ? 12.340 -4.950 -4.457 1.00 70.69 116 VAL A CA 1
ATOM 931 C C . VAL A 1 116 ? 11.454 -5.406 -3.304 1.00 70.69 116 VAL A C 1
ATOM 933 O O . VAL A 1 116 ? 10.887 -6.495 -3.369 1.00 70.69 116 VAL A O 1
ATOM 936 N N . ASN A 1 117 ? 11.395 -4.613 -2.239 1.00 80.94 117 ASN A N 1
ATOM 937 C CA . ASN A 1 117 ? 10.506 -4.838 -1.105 1.00 80.94 117 ASN A CA 1
ATOM 938 C C . ASN A 1 117 ? 9.452 -3.728 -1.072 1.00 80.94 117 ASN A C 1
ATOM 940 O O . ASN A 1 117 ? 9.746 -2.593 -1.459 1.00 80.94 117 ASN A O 1
ATOM 944 N N . VAL A 1 118 ? 8.259 -4.064 -0.585 1.00 88.31 118 VAL A N 1
ATOM 945 C CA . VAL A 1 118 ? 7.224 -3.085 -0.243 1.00 88.31 118 VAL A CA 1
ATOM 946 C C . VAL A 1 118 ? 7.500 -2.589 1.173 1.00 88.31 118 VAL A C 1
ATOM 948 O O . VAL A 1 118 ? 7.648 -3.391 2.095 1.00 88.31 118 VAL A O 1
ATOM 951 N N . TRP A 1 119 ? 7.601 -1.278 1.328 1.00 89.56 119 TRP A N 1
ATOM 952 C CA . TRP A 1 119 ? 7.735 -0.584 2.601 1.00 89.56 119 TRP A CA 1
ATOM 953 C C . TRP A 1 119 ? 6.422 0.111 2.925 1.00 89.56 119 TRP A C 1
ATOM 955 O O . TRP A 1 119 ? 5.767 0.614 2.020 1.00 89.56 119 TRP A O 1
ATOM 965 N N . LEU A 1 120 ? 6.058 0.138 4.203 1.00 90.06 120 LEU A N 1
ATOM 966 C CA . LEU A 1 120 ? 4.928 0.904 4.715 1.00 90.06 120 LEU A CA 1
ATOM 967 C C . LEU 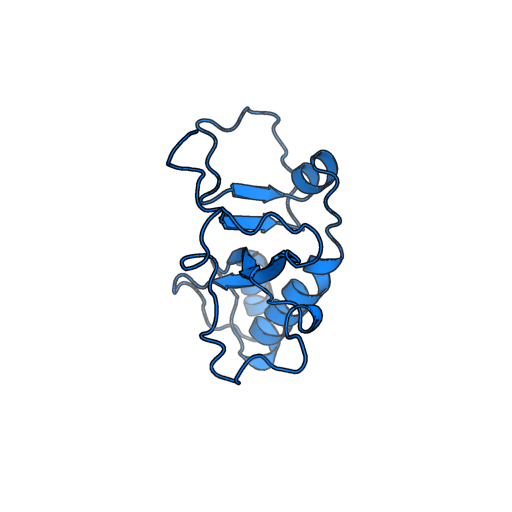A 1 120 ? 5.485 2.101 5.484 1.00 90.06 120 LEU A C 1
ATOM 969 O O . LEU A 1 120 ? 6.293 1.913 6.397 1.00 90.06 120 LEU A O 1
ATOM 973 N N . LEU A 1 121 ? 5.072 3.308 5.108 1.00 88.00 121 LEU A N 1
ATOM 974 C CA . LEU A 1 121 ? 5.444 4.558 5.769 1.00 88.00 121 LEU A CA 1
ATOM 975 C C . LEU A 1 121 ? 4.195 5.236 6.343 1.00 88.00 121 LEU A C 1
ATOM 977 O O . LEU A 1 121 ? 3.179 5.335 5.662 1.00 88.00 121 LEU A O 1
ATOM 981 N N . ASP A 1 122 ? 4.287 5.705 7.587 1.00 84.44 122 ASP A N 1
ATOM 982 C CA . ASP A 1 122 ? 3.263 6.515 8.258 1.00 84.44 122 ASP A CA 1
ATOM 983 C C . ASP A 1 122 ? 3.793 7.938 8.485 1.00 84.44 122 ASP A C 1
ATOM 985 O O . ASP A 1 122 ? 4.946 8.132 8.884 1.00 84.44 122 ASP A O 1
ATOM 989 N N . PHE A 1 123 ? 2.934 8.929 8.248 1.00 81.56 123 PHE A N 1
ATOM 990 C CA . PHE A 1 123 ? 3.209 10.357 8.424 1.00 81.56 123 PHE A CA 1
ATOM 991 C C . PHE A 1 123 ? 2.514 10.946 9.665 1.00 81.56 123 PHE A C 1
ATOM 993 O O . PHE A 1 123 ? 2.285 12.154 9.743 1.00 81.56 123 PHE A O 1
ATOM 1000 N N . ASN A 1 124 ? 2.224 10.106 10.666 1.00 83.69 124 ASN A N 1
ATOM 1001 C CA . ASN A 1 124 ? 1.569 10.446 11.933 1.00 83.69 124 ASN A CA 1
ATOM 1002 C C . ASN A 1 124 ? 0.127 10.958 11.778 1.00 83.69 124 ASN A C 1
ATOM 1004 O O . ASN A 1 124 ? -0.335 11.751 12.604 1.00 83.69 124 ASN A O 1
ATOM 1008 N N . GLN A 1 125 ? -0.592 10.529 10.738 1.00 87.12 125 GLN A N 1
ATOM 1009 C CA . GLN A 1 125 ? -2.012 10.878 10.576 1.00 87.12 125 GLN A CA 1
ATOM 1010 C C . GLN A 1 125 ? -2.963 9.717 10.871 1.00 87.12 125 GLN A C 1
ATOM 1012 O O . GLN A 1 125 ? -4.179 9.912 10.903 1.00 87.12 125 GLN A O 1
ATOM 1017 N N . VAL A 1 126 ? -2.411 8.534 11.137 1.00 91.56 126 VAL A N 1
ATOM 1018 C CA . VAL A 1 126 ? -3.168 7.329 11.452 1.00 91.56 126 VAL A CA 1
ATOM 1019 C C . VAL A 1 126 ? -3.969 7.503 12.749 1.00 91.56 126 VAL A C 1
ATOM 1021 O O . VAL A 1 126 ? -3.439 7.825 13.816 1.00 91.56 126 VAL A O 1
ATOM 1024 N N . GLY A 1 127 ? -5.278 7.270 12.658 1.00 91.81 127 GLY A N 1
ATOM 1025 C CA . GLY A 1 127 ? -6.247 7.450 13.733 1.00 91.81 127 GLY A CA 1
ATOM 1026 C C . GLY A 1 127 ? -6.912 6.145 14.158 1.00 91.81 127 GLY A C 1
ATOM 1027 O O . GLY A 1 127 ? -7.067 5.213 13.371 1.00 91.81 127 GLY A O 1
ATOM 1028 N N . LYS A 1 128 ? -7.329 6.060 15.427 1.00 94.38 128 LYS A N 1
ATOM 1029 C CA . LYS A 1 128 ? -8.064 4.886 15.923 1.00 94.38 128 LYS A CA 1
ATOM 1030 C C . LYS A 1 128 ? -9.445 4.775 15.274 1.00 94.38 128 LYS A C 1
ATOM 1032 O O . LYS A 1 128 ? -10.161 5.774 15.133 1.00 94.38 128 LYS A O 1
ATOM 1037 N N . ILE A 1 129 ? -9.852 3.543 14.983 1.00 94.94 129 ILE A N 1
ATOM 1038 C CA . ILE A 1 129 ? -11.179 3.201 14.467 1.00 94.94 129 ILE A CA 1
ATOM 1039 C C . ILE A 1 129 ? -11.917 2.219 15.366 1.00 94.94 129 ILE A C 1
ATOM 1041 O O . ILE A 1 129 ? -11.340 1.471 16.147 1.00 94.94 129 ILE A O 1
ATOM 1045 N N . THR A 1 130 ? -13.236 2.236 15.233 1.00 95.50 130 THR A N 1
ATOM 1046 C CA . THR A 1 130 ? -14.158 1.259 15.808 1.00 95.50 130 THR A CA 1
ATOM 1047 C C . THR A 1 130 ? -14.516 0.209 14.759 1.00 95.50 130 THR A C 1
ATOM 1049 O O . THR A 1 130 ? -14.620 0.524 13.580 1.00 95.50 130 THR A O 1
ATOM 1052 N N . LEU A 1 131 ? -14.782 -1.035 15.155 1.00 93.69 131 LEU A N 1
ATOM 1053 C CA . LEU A 1 131 ? -15.201 -2.095 14.220 1.00 93.69 131 LEU A CA 1
ATOM 1054 C C . LEU A 1 131 ? -16.710 -2.033 13.921 1.00 93.69 131 LEU A C 1
ATOM 1056 O O . LEU A 1 131 ? -17.440 -3.010 14.062 1.00 93.69 131 LEU A O 1
ATOM 1060 N N . ASN A 1 132 ? -17.189 -0.845 13.558 1.00 95.31 132 ASN A N 1
ATOM 1061 C CA . ASN A 1 132 ? -18.569 -0.565 13.170 1.00 95.31 132 ASN A CA 1
ATOM 1062 C C . ASN A 1 132 ? -18.591 0.205 11.839 1.00 95.31 132 ASN A C 1
ATOM 1064 O O . ASN A 1 132 ? -17.550 0.519 11.263 1.00 95.31 132 ASN A O 1
ATOM 1068 N N . GLU A 1 133 ? -19.784 0.545 11.354 1.00 95.38 133 GLU A N 1
ATOM 1069 C CA . GLU A 1 133 ? -19.947 1.246 10.077 1.00 95.38 133 GLU A CA 1
ATOM 1070 C C . GLU A 1 133 ? -19.189 2.588 10.020 1.00 95.38 133 GLU A C 1
ATOM 1072 O O . GLU A 1 133 ? -18.668 2.966 8.971 1.00 95.38 133 GLU A O 1
ATOM 1077 N N . GLU A 1 134 ? -19.070 3.301 11.144 1.00 93.88 134 GLU A N 1
ATOM 1078 C CA . GLU A 1 134 ? -18.314 4.557 11.215 1.00 93.88 134 GLU A CA 1
ATOM 1079 C C . GLU A 1 134 ? -16.809 4.342 11.045 1.00 93.88 134 GLU A C 1
ATOM 1081 O O . GLU A 1 134 ? -16.158 5.097 10.320 1.00 93.88 134 GLU A O 1
ATOM 1086 N N . GLY A 1 135 ? -16.241 3.314 11.677 1.00 92.88 135 GLY A N 1
ATOM 1087 C CA . GLY A 1 135 ? -14.826 3.005 11.503 1.00 92.88 135 GLY A CA 1
ATOM 1088 C C . GLY A 1 135 ? -14.509 2.431 10.127 1.00 92.88 135 GLY A C 1
ATOM 1089 O O . GLY A 1 135 ? -13.478 2.788 9.566 1.00 92.88 135 GLY A O 1
ATOM 1090 N N . VAL A 1 136 ? -15.428 1.670 9.518 1.00 93.12 136 VAL A N 1
ATOM 1091 C CA . VAL A 1 136 ? -15.306 1.263 8.105 1.00 93.12 136 VAL A CA 1
ATOM 1092 C C . VAL A 1 136 ? -15.271 2.491 7.192 1.00 93.12 136 VAL A C 1
ATOM 1094 O O . VAL A 1 136 ? -14.403 2.582 6.330 1.00 93.12 136 VAL A O 1
ATOM 1097 N N . LYS A 1 137 ? -16.146 3.486 7.409 1.00 93.44 137 LYS A N 1
ATOM 1098 C CA . LYS A 1 137 ? -16.117 4.751 6.648 1.00 93.44 137 LYS A CA 1
ATOM 1099 C C . LYS A 1 137 ? -14.792 5.502 6.814 1.00 93.44 137 LYS A C 1
ATOM 1101 O O . LYS A 1 137 ? -14.325 6.111 5.855 1.00 93.44 137 LYS A O 1
ATOM 1106 N N . LYS A 1 138 ? -14.180 5.462 8.004 1.00 91.88 138 LYS A N 1
ATOM 1107 C CA . LYS A 1 138 ? -12.848 6.045 8.237 1.00 91.88 138 LYS A CA 1
ATOM 1108 C C . LYS A 1 138 ? -11.749 5.285 7.494 1.00 91.88 138 LYS A C 1
ATOM 1110 O O . LYS A 1 138 ? -10.976 5.930 6.798 1.00 91.88 138 LYS A O 1
ATOM 1115 N N . ALA A 1 139 ? -11.735 3.954 7.573 1.00 90.94 139 ALA A N 1
ATOM 1116 C CA . ALA A 1 139 ? -10.7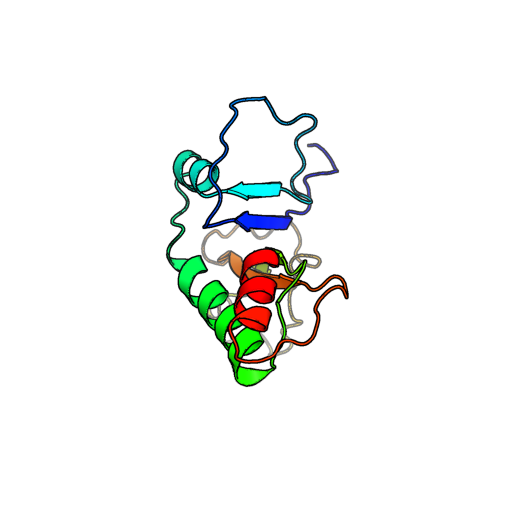75 3.115 6.854 1.00 90.94 139 ALA A CA 1
ATOM 1117 C C . ALA A 1 139 ? -10.860 3.328 5.331 1.00 90.94 139 ALA A C 1
ATOM 1119 O O . ALA A 1 139 ? -9.848 3.553 4.681 1.00 90.94 139 ALA A O 1
ATOM 1120 N N . VAL A 1 140 ? -12.077 3.385 4.774 1.00 88.81 140 VAL A N 1
ATOM 1121 C CA . VAL A 1 140 ? -12.310 3.688 3.347 1.00 88.81 140 VAL A CA 1
ATOM 1122 C C . VAL A 1 140 ? -11.855 5.099 2.967 1.00 88.81 140 VAL A C 1
ATOM 1124 O O . VAL A 1 140 ? -11.510 5.343 1.824 1.00 88.81 140 VAL A O 1
ATOM 1127 N N . ARG A 1 141 ? -11.858 6.066 3.889 1.00 86.06 141 ARG A N 1
ATOM 1128 C CA . ARG A 1 141 ? -11.326 7.408 3.604 1.00 86.06 141 ARG A CA 1
ATOM 1129 C C . ARG A 1 141 ? -9.793 7.434 3.610 1.00 86.06 141 ARG A C 1
ATOM 1131 O O . ARG A 1 141 ? -9.209 8.327 3.001 1.00 86.06 141 ARG A O 1
ATOM 1138 N N . GLY A 1 142 ? -9.159 6.508 4.325 1.00 79.31 142 GLY A N 1
ATOM 1139 C CA . GLY A 1 142 ? -7.705 6.378 4.385 1.00 79.31 142 GLY A CA 1
ATOM 1140 C C . GLY A 1 142 ? -7.062 5.908 3.082 1.00 79.31 142 GLY A C 1
ATOM 1141 O O . GLY A 1 142 ? -5.867 6.143 2.915 1.00 79.31 142 GLY A O 1
ATOM 1142 N N . PHE A 1 143 ? -7.827 5.302 2.164 1.00 68.88 143 PHE A N 1
ATOM 1143 C CA . PHE A 1 143 ? -7.306 4.637 0.966 1.00 68.88 143 PHE A CA 1
ATOM 1144 C C . PHE A 1 143 ? -8.216 4.793 -0.260 1.00 68.88 143 PHE A C 1
ATOM 1146 O O . PHE A 1 143 ? -7.685 5.019 -1.375 1.00 68.88 143 PHE A O 1
#

Sequence (143 aa):
MNQKNRNCLLRIYLGRRRTNNRVEGDFTLRNFELTLDKMEILGVDPMPFVTPIAEALAVMHWETHYDAFDVEFDLGSSPKTRTRCVQPGDDASVEMATTWNRELGDNNPKCLQRAVNVWLLDFNQVGKITLNEEGVKKAVRGF

Mean predicted aligned error: 11.95 Å

Foldseek 3Di:
DPPQAPAAKEWEDAPDDDPDPDDDPDDGRDYHHCYPVNCVVVVHDCVVVPVVVVVVLCCQCPVVQKLLAPKTKIKDWWWDFPPVVDDVPDPPPPDRDTPVNDDPPPPPPVGGDTDIDIDIDDPPPIDGADPDPVRVVSSVNRD

Secondary structure (DSSP, 8-state):
--GGGGS--EEEETT---S-----SS--GGGEEEEHHHHHHHT--SHHHHHHHHHHHHIIIIIS-B--TT-EEEEEEEEEE-GGG--TT--S------TTS--TT---TTSEEEEEEEEEE--S---B--SSHHHHHHHHHH-

Organism: NCBI:txid700344

InterPro domains:
  IPR022137 Zinc finger protein, DUF3669 domain [PF12417] (118-143)

Radius of gyration: 19.31 Å; Cα contacts (8 Å, |Δi|>4): 188; chains: 1; bounding box: 57×40×36 Å

Solvent-accessible surface area (backbone atoms only — not comparable to full-atom values): 8865 Å² total; per-residue (Å²): 132,66,80,70,57,79,50,68,31,34,35,61,30,84,92,41,64,84,90,65,93,69,78,74,74,91,88,52,33,67,70,25,77,41,27,44,55,53,28,60,75,69,70,48,80,63,68,85,53,49,58,64,52,51,52,51,51,48,44,35,47,70,73,69,27,27,24,50,24,68,50,44,43,28,48,39,77,47,58,42,80,49,80,83,73,62,58,100,81,66,74,92,74,77,70,83,65,44,80,87,73,59,73,94,76,75,79,53,78,89,54,66,54,70,42,74,42,84,43,82,47,76,77,85,58,60,41,83,42,54,103,45,76,69,22,50,54,46,33,61,70,26,110